Protein AF-A0AAQ1RUL0-F1 (afdb_monomer_lite)

InterPro domains:
  IPR019644 Protein of unknown function DUF2508 [PF10704] (19-84)

Sequence (89 aa):
MEAIIKARASARDWLRRAKGEEQPSDLEQILGDIARTNDELAAAVNRFNFSCDDLLIDAAAFEMQALESRLAFLYRKAKEKGLHIGAQG

pLDDT: mean 83.91, std 16.47, range [37.38, 98.25]

Organism: NCBI:txid1720313

Foldseek 3Di:
DVVVVVVVVVVVVVVCVVVVVPPDDPLSVLVVVLVVLVVQLVVLVVQLVPDPDPVSVVVSVVSNVVSVVVNVVSVVVNVVVPPPPDPPD

Secondary structure (DSSP, 8-state):
-HHHHHHHHHHHHHHHHHTT-PPPPHHHHHHHHHHHHHHHHHHHHHHHHH--SHHHHHHHHHHHHHHHHHHHHHHHHHHHTT-------

Radius of gyration: 21.4 Å; chains: 1; bounding box: 31×42×68 Å

Structure (mmCIF, N/CA/C/O backbone):
data_AF-A0AAQ1RUL0-F1
#
_entry.id   AF-A0AAQ1RUL0-F1
#
loop_
_atom_site.group_PDB
_atom_site.id
_atom_site.type_symbol
_atom_site.label_atom_id
_atom_site.label_alt_id
_atom_site.label_comp_id
_atom_site.label_asym_id
_atom_site.label_entity_id
_atom_site.label_seq_id
_atom_site.pdbx_PDB_ins_code
_atom_site.Cartn_x
_atom_site.Cartn_y
_atom_site.Cartn_z
_atom_site.occupancy
_atom_site.B_iso_or_equiv
_atom_site.auth_seq_id
_atom_site.auth_comp_id
_atom_site.auth_asym_id
_atom_site.auth_atom_id
_atom_site.pdbx_PDB_model_num
ATOM 1 N N . MET A 1 1 ? -5.442 -16.768 48.345 1.00 57.41 1 MET A N 1
ATOM 2 C CA . MET A 1 1 ? -4.700 -16.937 47.071 1.00 57.41 1 MET A CA 1
ATOM 3 C C . MET A 1 1 ? -5.220 -16.031 45.952 1.00 57.41 1 MET A C 1
ATOM 5 O O . MET A 1 1 ? -4.396 -15.441 45.267 1.00 57.41 1 MET A O 1
ATOM 9 N N . GLU A 1 2 ? -6.535 -15.828 45.796 1.00 56.91 2 GLU A N 1
ATOM 10 C CA . GLU A 1 2 ? -7.106 -14.960 44.740 1.00 56.91 2 GLU A CA 1
ATOM 11 C C . GLU A 1 2 ? -6.655 -13.490 44.776 1.00 56.91 2 GLU A C 1
ATOM 13 O O . GLU A 1 2 ? -6.393 -12.901 43.729 1.00 56.91 2 GLU A O 1
ATOM 18 N N . ALA A 1 3 ? -6.511 -12.895 45.965 1.00 59.22 3 ALA A N 1
ATOM 19 C CA . ALA A 1 3 ? -6.113 -11.489 46.104 1.00 59.22 3 ALA A CA 1
ATOM 20 C C . ALA A 1 3 ? -4.711 -11.203 45.528 1.00 59.22 3 ALA A C 1
ATOM 22 O O . ALA A 1 3 ? -4.490 -10.177 44.888 1.00 59.22 3 ALA A O 1
ATOM 23 N N . ILE A 1 4 ? -3.782 -12.153 45.685 1.00 66.25 4 ILE A N 1
ATOM 24 C CA . ILE A 1 4 ? -2.406 -12.053 45.173 1.00 66.25 4 ILE A CA 1
ATOM 25 C C . ILE A 1 4 ? -2.393 -12.174 43.640 1.00 66.25 4 ILE A C 1
ATOM 27 O O . ILE A 1 4 ? -1.631 -11.483 42.962 1.00 66.25 4 ILE A O 1
ATOM 31 N N . ILE A 1 5 ? -3.269 -13.016 43.082 1.00 65.62 5 ILE A N 1
ATOM 32 C CA . ILE A 1 5 ? -3.418 -13.194 41.632 1.00 65.62 5 ILE A CA 1
ATOM 33 C C . ILE A 1 5 ? -4.015 -11.926 40.996 1.00 65.62 5 ILE A C 1
ATOM 35 O O . ILE A 1 5 ? -3.481 -11.442 39.996 1.00 65.62 5 ILE A O 1
ATOM 39 N N . LYS A 1 6 ? -5.049 -11.329 41.611 1.00 62.78 6 LYS A N 1
ATOM 40 C CA . LYS A 1 6 ? -5.649 -10.059 41.156 1.00 62.78 6 LYS A CA 1
ATOM 41 C C . LYS A 1 6 ? -4.663 -8.891 41.198 1.00 62.78 6 LYS A C 1
ATOM 43 O O . LYS A 1 6 ? -4.563 -8.150 40.223 1.00 62.78 6 LYS A O 1
ATOM 48 N N . ALA A 1 7 ? -3.890 -8.761 42.276 1.00 66.75 7 ALA A N 1
ATOM 49 C CA . ALA A 1 7 ? -2.886 -7.704 42.403 1.00 66.75 7 ALA A CA 1
ATOM 50 C C . ALA A 1 7 ? -1.802 -7.796 41.309 1.00 66.75 7 ALA A C 1
ATOM 52 O O . ALA A 1 7 ? -1.426 -6.790 40.709 1.00 66.75 7 ALA A O 1
ATOM 53 N N . ARG A 1 8 ? -1.353 -9.015 40.977 1.00 62.91 8 ARG A N 1
ATOM 54 C CA . ARG A 1 8 ? -0.383 -9.258 39.893 1.00 62.91 8 ARG A CA 1
ATOM 55 C C . ARG A 1 8 ? -0.937 -9.005 38.490 1.00 62.91 8 ARG A C 1
ATOM 57 O O . ARG A 1 8 ? -0.173 -8.624 37.605 1.00 62.91 8 ARG A O 1
ATOM 64 N N . ALA A 1 9 ? -2.225 -9.247 38.254 1.00 67.25 9 ALA A N 1
ATOM 65 C CA . ALA A 1 9 ? -2.875 -8.895 36.989 1.00 67.25 9 ALA A CA 1
ATOM 66 C C . ALA A 1 9 ? -2.983 -7.368 36.838 1.00 67.25 9 ALA A C 1
ATOM 68 O O . ALA A 1 9 ? -2.543 -6.819 35.832 1.00 67.25 9 ALA A O 1
ATOM 69 N N . SER A 1 10 ? -3.420 -6.680 37.897 1.00 74.81 10 SER A N 1
ATOM 70 C CA . SER A 1 10 ? -3.533 -5.218 37.931 1.00 74.81 10 SER A CA 1
ATOM 71 C C . SER A 1 10 ? -2.192 -4.502 37.726 1.00 74.81 10 SER A C 1
ATOM 73 O O . SER A 1 10 ? -2.137 -3.491 37.032 1.00 74.81 10 SER A O 1
ATOM 75 N N . ALA A 1 11 ? -1.103 -5.020 38.304 1.00 75.25 11 ALA A N 1
ATOM 76 C CA . ALA A 1 11 ? 0.236 -4.456 38.122 1.00 75.25 11 ALA A CA 1
ATOM 77 C C . ALA A 1 11 ? 0.761 -4.637 36.687 1.00 75.25 11 ALA A C 1
ATOM 79 O O . ALA A 1 11 ? 1.421 -3.747 36.153 1.00 75.25 11 ALA A O 1
ATOM 80 N N . ARG A 1 12 ? 0.439 -5.768 36.041 1.00 72.44 12 ARG A N 1
ATOM 81 C CA . ARG A 1 12 ? 0.761 -6.006 34.625 1.00 72.44 12 ARG A CA 1
ATOM 82 C C . ARG A 1 12 ? -0.004 -5.069 33.701 1.00 72.44 12 ARG A C 1
ATOM 84 O O . ARG A 1 12 ? 0.605 -4.504 32.802 1.00 72.44 12 ARG A O 1
ATOM 91 N N . ASP A 1 13 ? -1.295 -4.871 33.941 1.00 71.31 13 ASP A N 1
ATOM 92 C CA . ASP A 1 13 ? -2.106 -3.954 33.135 1.00 71.31 13 ASP A CA 1
ATOM 93 C C . ASP A 1 13 ? -1.669 -2.494 33.306 1.00 71.31 13 ASP A C 1
ATOM 95 O O . ASP A 1 13 ? -1.657 -1.739 32.334 1.00 71.31 13 ASP A O 1
ATOM 99 N N . TRP A 1 14 ? -1.252 -2.094 34.514 1.00 70.44 14 TRP A N 1
ATOM 100 C CA . TRP A 1 14 ? -0.652 -0.777 34.747 1.00 70.44 14 TRP A CA 1
ATOM 101 C C . TRP A 1 14 ? 0.676 -0.616 33.998 1.00 70.44 14 TRP A C 1
ATOM 103 O O . TRP A 1 14 ? 0.864 0.386 33.318 1.00 70.44 14 TRP A O 1
ATOM 113 N N . LEU A 1 15 ? 1.561 -1.620 34.045 1.00 71.56 15 LEU A N 1
ATOM 114 C CA . LEU A 1 15 ? 2.825 -1.615 33.296 1.00 71.56 15 LEU A CA 1
ATOM 115 C C . LEU A 1 15 ? 2.604 -1.563 31.778 1.00 71.56 15 LEU A C 1
ATOM 117 O O . LEU A 1 15 ? 3.334 -0.856 31.090 1.00 71.56 15 LEU A O 1
ATOM 121 N N . ARG A 1 16 ? 1.594 -2.272 31.257 1.00 66.81 16 ARG A N 1
ATOM 122 C CA . ARG A 1 16 ? 1.238 -2.263 29.829 1.00 66.81 16 ARG A CA 1
ATOM 123 C C . ARG A 1 16 ? 0.773 -0.877 29.377 1.00 66.81 16 ARG A C 1
ATOM 125 O O . ARG A 1 16 ? 1.253 -0.362 28.373 1.00 66.81 16 ARG A O 1
ATOM 132 N N . ARG A 1 17 ? -0.095 -0.236 30.169 1.00 63.75 17 ARG A N 1
ATOM 133 C CA . ARG A 1 17 ? -0.550 1.146 29.937 1.00 63.75 17 ARG A CA 1
ATOM 134 C C . ARG A 1 17 ? 0.583 2.165 30.073 1.00 63.75 17 ARG A C 1
ATOM 136 O O . ARG A 1 17 ? 0.708 3.044 29.233 1.00 63.75 17 ARG A O 1
ATOM 143 N N . ALA A 1 18 ? 1.442 2.020 31.083 1.00 65.94 18 ALA A N 1
ATOM 144 C CA . ALA A 1 18 ? 2.586 2.905 31.313 1.00 65.94 18 ALA A CA 1
ATOM 145 C C . ALA A 1 18 ? 3.657 2.808 30.211 1.00 65.94 18 ALA A C 1
ATOM 147 O O . ALA A 1 18 ? 4.384 3.768 29.978 1.00 65.94 18 ALA A O 1
ATOM 148 N N . LYS A 1 19 ? 3.744 1.664 29.520 1.00 68.69 19 LYS A N 1
ATOM 149 C CA . LYS A 1 19 ? 4.614 1.463 28.353 1.00 68.69 19 LYS A CA 1
ATOM 150 C C . LYS A 1 19 ? 4.017 1.950 27.030 1.00 68.69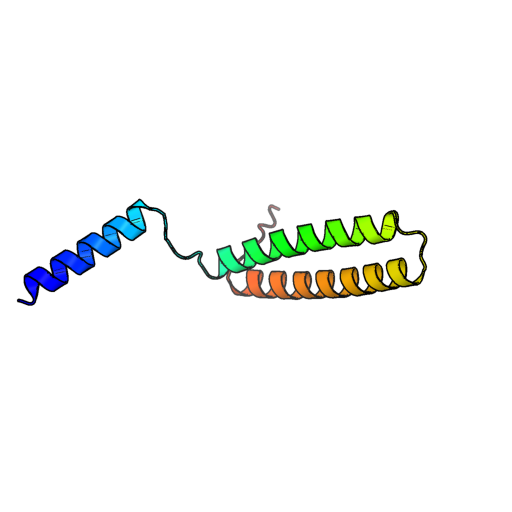 19 LYS A C 1
ATOM 152 O O . LYS A 1 19 ? 4.697 1.861 26.014 1.00 68.69 19 LYS A O 1
ATOM 157 N N . GLY A 1 20 ? 2.773 2.434 27.019 1.00 59.97 20 GLY A N 1
ATOM 158 C CA . GLY A 1 20 ? 2.090 2.810 25.780 1.00 59.97 20 GLY A CA 1
ATOM 159 C C . GLY A 1 20 ? 1.768 1.617 24.873 1.00 59.97 20 GLY A C 1
ATOM 160 O O . GLY A 1 20 ? 1.501 1.809 23.695 1.00 59.97 20 GLY A O 1
ATOM 161 N N . GLU A 1 21 ? 1.762 0.386 25.403 1.00 61.69 21 GLU A N 1
ATOM 162 C CA . GLU A 1 21 ? 1.303 -0.821 24.696 1.00 61.69 21 GLU A CA 1
ATOM 163 C C . GLU A 1 21 ? -0.240 -0.885 24.694 1.00 61.69 21 GLU A C 1
ATOM 165 O O . GLU A 1 21 ? -0.863 -1.900 25.031 1.00 61.69 21 GLU A O 1
ATOM 170 N N . GLU A 1 22 ? -0.884 0.238 24.382 1.00 65.69 22 GLU A N 1
ATOM 171 C CA . GLU A 1 22 ? -2.293 0.246 24.017 1.00 65.69 22 GLU A CA 1
ATOM 172 C C . GLU A 1 22 ? -2.361 -0.252 22.573 1.00 65.69 22 GLU A C 1
ATOM 174 O O . GLU A 1 22 ? -1.683 0.277 21.692 1.00 65.69 22 GLU A O 1
ATOM 179 N N . GLN A 1 23 ? -3.083 -1.353 22.336 1.00 67.88 23 GLN A N 1
ATOM 180 C CA . GLN A 1 23 ? -3.254 -1.819 20.965 1.00 67.88 23 GLN A CA 1
ATOM 181 C C . GLN A 1 23 ? -3.954 -0.709 20.180 1.00 67.88 23 GLN A C 1
ATOM 183 O O . GLN A 1 23 ? -4.962 -0.196 20.676 1.00 67.88 23 GLN A O 1
ATOM 188 N N . PRO A 1 24 ? -3.452 -0.354 18.984 1.00 75.44 24 PRO A N 1
ATOM 189 C CA . PRO A 1 24 ? -4.106 0.645 18.163 1.00 75.44 24 PRO A CA 1
ATOM 190 C C . PRO A 1 24 ? -5.544 0.200 17.923 1.00 75.44 24 PRO A C 1
ATOM 192 O O . PRO A 1 24 ? -5.804 -0.966 17.606 1.00 75.44 24 PRO A O 1
ATOM 195 N N . SER A 1 25 ? -6.476 1.126 18.093 1.00 85.88 25 SER A N 1
ATOM 196 C CA . SER A 1 25 ? -7.869 0.928 17.725 1.00 85.88 25 SER A CA 1
ATOM 197 C C . SER A 1 25 ? -7.980 0.487 16.264 1.00 85.88 25 SER A C 1
ATOM 199 O O . SER A 1 25 ? -7.097 0.750 15.443 1.00 85.88 25 SER A O 1
ATOM 201 N N . ASP A 1 26 ? -9.098 -0.145 15.905 1.00 86.88 26 ASP A N 1
ATOM 202 C CA . ASP A 1 26 ? -9.380 -0.514 14.513 1.00 86.88 26 ASP A CA 1
ATOM 203 C C . ASP A 1 26 ? -9.164 0.661 13.544 1.00 86.88 26 ASP A C 1
ATOM 205 O O . ASP A 1 26 ? -8.674 0.466 12.435 1.00 86.88 26 ASP A O 1
ATOM 209 N N . LEU A 1 27 ? -9.529 1.883 13.953 1.00 87.75 27 LEU A N 1
ATOM 210 C CA . LEU A 1 27 ? -9.370 3.082 13.133 1.00 87.75 27 LEU A CA 1
ATOM 211 C C . LEU A 1 27 ? -7.898 3.483 12.990 1.00 87.75 27 LEU A C 1
ATOM 213 O O . LEU A 1 27 ? -7.466 3.788 11.883 1.00 87.75 27 LEU A O 1
ATOM 217 N N . GLU A 1 28 ? -7.119 3.442 14.071 1.00 88.88 28 GLU A N 1
ATOM 218 C CA . GLU A 1 28 ? -5.676 3.719 14.027 1.00 88.88 28 GLU A CA 1
ATOM 219 C C . GLU A 1 28 ? -4.932 2.696 13.165 1.00 88.88 28 GLU A C 1
ATOM 221 O O . GLU A 1 28 ? -4.043 3.070 12.403 1.00 88.88 28 GLU A O 1
ATOM 226 N N . GLN A 1 29 ? -5.336 1.422 13.209 1.00 91.69 29 GLN A N 1
ATOM 227 C CA . GLN A 1 29 ? -4.800 0.393 12.316 1.00 91.69 29 GLN A CA 1
ATOM 228 C C . GLN A 1 29 ? -5.121 0.703 10.851 1.00 91.69 29 GLN A C 1
ATOM 230 O O . GLN A 1 29 ? -4.226 0.678 10.012 1.00 91.69 29 GLN A O 1
ATOM 235 N N . ILE A 1 30 ? -6.374 1.059 10.542 1.00 93.56 30 ILE A N 1
ATOM 236 C CA . ILE A 1 30 ? -6.781 1.419 9.175 1.00 93.56 30 ILE A CA 1
ATOM 237 C C . ILE A 1 30 ? -6.015 2.649 8.676 1.00 93.56 30 ILE 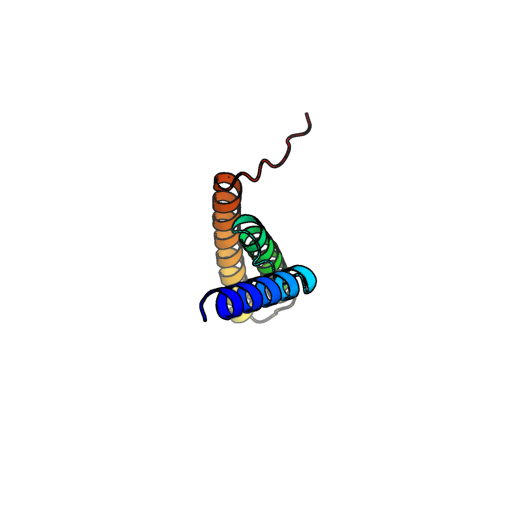A C 1
ATOM 239 O O . ILE A 1 30 ? -5.573 2.666 7.531 1.00 93.56 30 ILE A O 1
ATOM 243 N N . LEU A 1 31 ? -5.836 3.672 9.514 1.00 92.88 31 LEU A N 1
ATOM 244 C CA . LEU A 1 31 ? -5.060 4.863 9.163 1.00 92.88 31 LEU A CA 1
ATOM 245 C C . LEU A 1 31 ? -3.580 4.533 8.937 1.00 92.88 31 LEU A C 1
ATOM 247 O O . LEU A 1 31 ? -2.989 5.022 7.974 1.00 92.88 31 LEU A O 1
ATOM 251 N N . GLY A 1 32 ? -3.000 3.666 9.770 1.00 94.75 32 GLY A N 1
ATOM 252 C CA . GLY A 1 32 ? -1.644 3.156 9.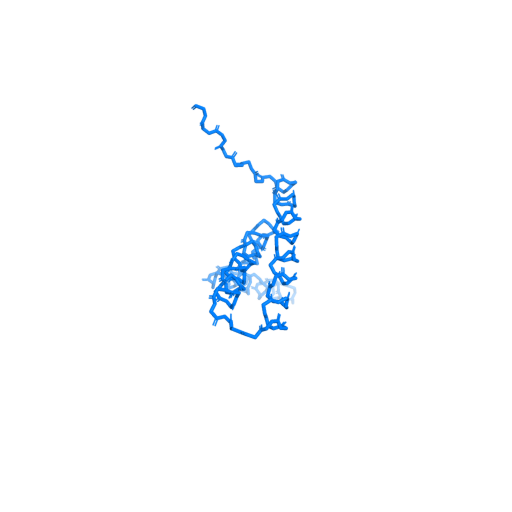573 1.00 94.75 32 GLY A CA 1
ATOM 253 C C . GLY A 1 32 ? -1.498 2.369 8.267 1.00 94.75 32 GLY A C 1
ATOM 254 O O . GLY A 1 32 ? -0.514 2.539 7.547 1.00 94.75 32 GLY A O 1
ATOM 255 N N . ASP A 1 33 ? -2.496 1.560 7.915 1.00 95.88 33 ASP A N 1
ATOM 256 C CA . ASP A 1 33 ? -2.529 0.835 6.645 1.00 95.88 33 ASP A CA 1
ATOM 257 C C . ASP A 1 33 ? -2.672 1.777 5.442 1.00 95.88 33 ASP A C 1
ATOM 259 O O . ASP A 1 33 ? -2.032 1.546 4.417 1.00 95.88 33 ASP A O 1
ATOM 263 N N . ILE A 1 34 ? -3.463 2.852 5.556 1.00 97.00 34 ILE A N 1
ATOM 264 C CA . ILE A 1 34 ? -3.575 3.893 4.520 1.00 97.00 34 ILE A CA 1
ATOM 265 C C . ILE A 1 34 ? -2.220 4.567 4.303 1.00 97.00 34 ILE A C 1
ATOM 267 O O . ILE A 1 34 ? -1.778 4.675 3.162 1.00 97.00 34 ILE A O 1
ATOM 271 N N . ALA A 1 35 ? -1.549 4.986 5.380 1.00 96.81 35 ALA A N 1
ATOM 272 C CA . ALA A 1 35 ? -0.238 5.626 5.295 1.00 96.81 35 ALA A CA 1
ATOM 273 C C . ALA A 1 35 ? 0.782 4.713 4.599 1.00 96.81 35 ALA A C 1
ATOM 275 O O . ALA A 1 35 ? 1.393 5.111 3.612 1.00 96.81 35 ALA A O 1
ATOM 276 N N . ARG A 1 36 ? 0.870 3.449 5.029 1.00 97.75 36 ARG A N 1
ATOM 277 C CA . ARG A 1 36 ? 1.766 2.458 4.420 1.00 97.75 36 ARG A CA 1
ATOM 278 C C . ARG A 1 36 ? 1.454 2.214 2.943 1.00 97.75 36 ARG A C 1
ATOM 280 O O . ARG A 1 36 ? 2.365 2.163 2.127 1.00 97.75 36 ARG A O 1
ATOM 287 N N . THR A 1 37 ? 0.174 2.083 2.593 1.00 97.62 37 THR A N 1
ATOM 288 C CA . THR A 1 37 ? -0.234 1.854 1.197 1.00 97.62 37 THR A CA 1
ATOM 289 C C . THR A 1 37 ? 0.095 3.069 0.319 1.00 97.62 37 THR A C 1
ATOM 291 O O . THR A 1 37 ? 0.476 2.899 -0.835 1.00 97.62 37 THR A O 1
ATOM 294 N N . ASN A 1 38 ? 0.007 4.293 0.853 1.00 97.81 38 ASN A N 1
ATOM 295 C CA . ASN A 1 38 ? 0.450 5.500 0.147 1.00 97.81 38 ASN A CA 1
ATOM 296 C C . ASN A 1 38 ? 1.971 5.521 -0.074 1.00 97.81 38 ASN A C 1
ATOM 298 O O . ASN A 1 38 ? 2.410 5.881 -1.165 1.00 97.81 38 ASN A O 1
ATOM 302 N N . ASP A 1 39 ? 2.769 5.110 0.916 1.00 98.00 39 ASP A N 1
ATOM 303 C CA . ASP A 1 39 ? 4.228 5.007 0.769 1.00 98.00 39 ASP A CA 1
ATOM 304 C C . ASP A 1 39 ? 4.609 3.959 -0.292 1.00 98.00 39 ASP A C 1
ATOM 306 O O . ASP A 1 39 ? 5.463 4.203 -1.148 1.00 98.00 39 ASP A O 1
ATOM 310 N N . GLU A 1 40 ? 3.935 2.804 -0.277 1.00 97.94 40 GLU A N 1
ATOM 311 C CA . GLU A 1 40 ? 4.083 1.753 -1.291 1.00 97.94 40 GLU A CA 1
ATOM 312 C C . GLU A 1 40 ? 3.715 2.276 -2.689 1.00 97.94 40 GLU A C 1
ATOM 314 O O . GLU A 1 40 ? 4.450 2.036 -3.650 1.00 97.94 40 GLU A O 1
ATOM 319 N N . LEU A 1 41 ? 2.630 3.052 -2.801 1.00 97.94 41 LEU A N 1
ATOM 320 C CA . LEU A 1 41 ? 2.193 3.649 -4.063 1.00 97.94 41 LEU A CA 1
ATOM 321 C C . LEU A 1 41 ? 3.210 4.668 -4.582 1.00 97.94 41 LEU A C 1
ATOM 323 O O . LEU A 1 41 ? 3.569 4.630 -5.757 1.00 97.94 41 LEU A O 1
ATOM 327 N N . ALA A 1 42 ? 3.734 5.537 -3.716 1.00 97.31 42 ALA A N 1
ATOM 328 C CA . ALA A 1 42 ? 4.785 6.480 -4.086 1.00 97.31 42 ALA A CA 1
ATOM 329 C C . ALA A 1 42 ? 6.051 5.756 -4.576 1.00 97.31 42 ALA A C 1
ATOM 331 O O . ALA A 1 42 ? 6.687 6.179 -5.546 1.00 97.31 42 ALA A O 1
ATOM 332 N N . ALA A 1 43 ? 6.406 4.631 -3.950 1.00 96.94 43 ALA A N 1
ATOM 333 C CA . ALA A 1 43 ? 7.518 3.801 -4.396 1.00 96.94 43 ALA A CA 1
ATOM 334 C C . ALA A 1 43 ? 7.252 3.148 -5.767 1.00 96.94 43 ALA A C 1
ATOM 336 O O . ALA A 1 43 ? 8.162 3.108 -6.597 1.00 96.94 43 ALA A O 1
ATOM 337 N N . ALA A 1 44 ? 6.029 2.673 -6.024 1.00 96.50 44 ALA A N 1
ATOM 338 C CA . ALA A 1 44 ? 5.632 2.111 -7.317 1.00 96.50 44 ALA A CA 1
ATOM 339 C C . ALA A 1 44 ? 5.656 3.169 -8.433 1.00 96.50 44 ALA A C 1
ATOM 341 O O . ALA A 1 44 ? 6.233 2.925 -9.491 1.00 96.50 44 ALA A O 1
ATOM 342 N N . VAL A 1 45 ? 5.156 4.379 -8.159 1.00 96.81 45 VAL A N 1
ATOM 343 C CA . VAL A 1 45 ? 5.241 5.531 -9.075 1.00 96.81 45 VAL A CA 1
ATOM 344 C C . VAL A 1 45 ? 6.696 5.868 -9.403 1.00 96.81 45 VAL A C 1
ATOM 346 O O . VAL A 1 45 ? 7.033 6.098 -10.562 1.00 96.81 45 VAL A O 1
ATOM 349 N N . ASN A 1 46 ? 7.589 5.855 -8.410 1.00 96.00 46 ASN A N 1
ATOM 350 C CA . ASN A 1 46 ? 9.015 6.055 -8.665 1.00 96.00 46 ASN A CA 1
ATOM 351 C C . ASN A 1 46 ? 9.589 4.955 -9.571 1.00 96.00 46 ASN A C 1
ATOM 353 O O . ASN A 1 46 ? 10.281 5.268 -10.536 1.00 96.00 46 ASN A O 1
ATOM 357 N N . ARG A 1 47 ? 9.284 3.676 -9.317 1.00 94.81 47 ARG A N 1
ATOM 358 C CA . ARG A 1 47 ? 9.732 2.580 -10.196 1.00 94.81 47 ARG A CA 1
ATOM 359 C C . ARG A 1 47 ? 9.222 2.749 -11.622 1.00 94.81 47 ARG A C 1
ATOM 361 O O . ARG A 1 47 ? 10.014 2.594 -12.544 1.00 94.81 47 ARG A O 1
ATOM 368 N N . PHE A 1 48 ? 7.952 3.106 -11.791 1.00 95.56 48 PHE A N 1
ATOM 369 C CA . PHE A 1 48 ? 7.358 3.376 -13.098 1.00 95.56 48 PHE A CA 1
ATOM 370 C C . PHE A 1 48 ? 8.103 4.500 -13.832 1.00 95.56 48 PHE A C 1
ATOM 372 O O . PHE A 1 48 ? 8.504 4.332 -14.977 1.00 95.56 48 PHE A O 1
ATOM 379 N N . ASN A 1 49 ? 8.366 5.618 -13.148 1.00 95.00 49 ASN A N 1
ATOM 380 C CA . ASN A 1 49 ? 9.004 6.792 -13.750 1.00 95.00 49 ASN A CA 1
ATOM 381 C C . ASN A 1 49 ? 10.480 6.587 -14.125 1.00 95.00 49 ASN A C 1
ATOM 383 O O . ASN A 1 49 ? 10.981 7.287 -15.003 1.00 95.00 49 ASN A O 1
ATOM 387 N N . PHE A 1 50 ? 11.192 5.688 -13.439 1.00 94.12 50 PHE A N 1
ATOM 388 C CA . PHE A 1 50 ? 12.639 5.503 -13.611 1.00 94.12 50 PHE A CA 1
ATOM 389 C C . PHE A 1 50 ? 13.034 4.162 -14.243 1.00 94.12 50 PHE A C 1
ATOM 391 O O . PHE A 1 50 ? 14.226 3.901 -14.412 1.00 94.12 50 PHE A O 1
ATOM 398 N N . SER A 1 51 ? 12.070 3.314 -14.601 1.00 92.75 51 SER A N 1
ATOM 399 C CA . SER A 1 51 ? 12.340 2.086 -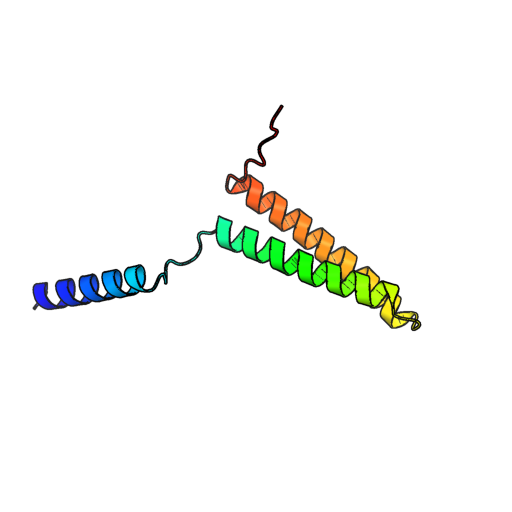15.352 1.00 92.75 51 SER A CA 1
ATOM 400 C C . SER A 1 51 ? 12.360 2.368 -16.853 1.00 92.75 51 SER A C 1
ATOM 402 O O . SER A 1 51 ? 11.525 3.104 -17.365 1.00 92.75 51 SER A O 1
ATOM 404 N N . CYS A 1 52 ? 13.306 1.750 -17.558 1.00 92.81 52 CYS A N 1
ATOM 405 C CA . CYS A 1 52 ? 13.372 1.752 -19.027 1.00 92.81 52 CYS A CA 1
ATOM 406 C C . CYS A 1 52 ? 13.063 0.369 -19.625 1.00 92.81 52 CYS A C 1
ATOM 408 O O . CYS A 1 52 ? 13.180 0.185 -20.831 1.00 92.81 52 CYS A O 1
ATOM 410 N N . ASP A 1 53 ? 12.758 -0.610 -18.773 1.00 96.94 53 ASP A N 1
ATOM 411 C CA . ASP A 1 53 ? 12.385 -1.964 -19.165 1.00 96.94 53 ASP A CA 1
ATOM 412 C C . ASP A 1 53 ? 10.859 -2.070 -19.181 1.00 96.94 53 ASP A C 1
ATOM 414 O O . ASP A 1 53 ? 10.213 -1.821 -18.160 1.00 96.94 53 ASP A O 1
ATOM 418 N N . ASP A 1 54 ? 10.298 -2.438 -20.331 1.00 95.38 54 ASP A N 1
ATOM 419 C CA . ASP A 1 54 ? 8.850 -2.477 -20.552 1.00 95.38 54 ASP A CA 1
ATOM 420 C C . ASP A 1 54 ? 8.127 -3.416 -19.571 1.00 95.38 54 ASP A C 1
ATOM 422 O O . ASP A 1 54 ? 7.048 -3.088 -19.083 1.00 95.38 54 ASP A O 1
ATOM 426 N N . LEU A 1 55 ? 8.735 -4.550 -19.201 1.00 96.31 55 LEU A N 1
ATOM 427 C CA . LEU A 1 55 ? 8.130 -5.489 -18.252 1.00 96.31 55 LEU A CA 1
ATOM 428 C C . LEU A 1 55 ? 8.127 -4.925 -16.829 1.00 96.31 55 LEU A C 1
ATOM 430 O O . LEU A 1 55 ? 7.196 -5.183 -16.065 1.00 96.31 55 LEU A O 1
ATOM 434 N N . LEU A 1 56 ? 9.154 -4.155 -16.460 1.00 94.88 56 LEU A N 1
ATOM 435 C CA . LEU A 1 56 ? 9.198 -3.467 -15.168 1.00 94.88 56 LEU A CA 1
ATOM 436 C C . LEU A 1 56 ? 8.211 -2.295 -15.108 1.00 94.88 56 LEU A C 1
ATOM 438 O O . LEU A 1 56 ? 7.619 -2.063 -14.052 1.00 94.88 56 LEU A O 1
ATOM 442 N N . ILE A 1 57 ? 8.007 -1.591 -16.224 1.00 95.94 57 ILE A N 1
ATOM 443 C CA . ILE A 1 57 ? 6.992 -0.536 -16.350 1.00 95.94 57 ILE A CA 1
ATOM 444 C C . ILE A 1 57 ? 5.593 -1.140 -16.187 1.00 95.94 57 ILE A C 1
ATOM 446 O O . ILE A 1 57 ? 4.824 -0.668 -15.347 1.00 95.94 57 ILE A O 1
ATOM 450 N N . ASP A 1 58 ? 5.285 -2.217 -16.914 1.00 97.19 58 ASP A N 1
ATOM 451 C CA . ASP A 1 58 ? 4.000 -2.915 -16.814 1.00 97.19 58 ASP A CA 1
ATOM 452 C C . ASP A 1 58 ? 3.764 -3.452 -15.397 1.00 97.19 58 ASP A C 1
ATOM 454 O O . ASP A 1 58 ? 2.687 -3.269 -14.822 1.00 97.19 58 ASP A O 1
ATOM 458 N N . ALA A 1 59 ? 4.784 -4.064 -14.788 1.00 97.00 59 ALA A N 1
ATOM 459 C CA . ALA A 1 59 ? 4.702 -4.546 -13.414 1.00 97.00 59 ALA A CA 1
ATOM 460 C C . ALA A 1 59 ? 4.389 -3.411 -12.426 1.00 97.00 59 ALA A C 1
ATOM 462 O O . ALA A 1 59 ? 3.504 -3.564 -11.581 1.00 97.00 59 ALA A O 1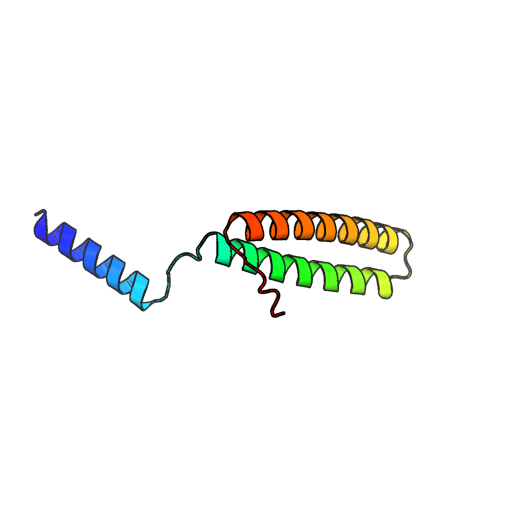
ATOM 463 N N . ALA A 1 60 ? 5.067 -2.265 -12.552 1.00 96.38 60 ALA A N 1
ATOM 464 C CA . ALA A 1 60 ? 4.813 -1.100 -11.710 1.00 96.38 60 ALA A CA 1
ATOM 465 C C . ALA A 1 60 ? 3.403 -0.525 -11.935 1.00 96.38 60 ALA A C 1
ATOM 467 O O . ALA A 1 60 ? 2.739 -0.153 -10.970 1.00 96.38 60 ALA A O 1
ATOM 468 N N . ALA A 1 61 ? 2.905 -0.514 -13.175 1.00 96.62 61 ALA A N 1
ATOM 469 C CA . ALA A 1 61 ? 1.554 -0.055 -13.489 1.00 96.62 61 ALA A CA 1
ATOM 470 C C . ALA A 1 61 ? 0.471 -0.941 -12.844 1.00 96.62 61 ALA A C 1
ATOM 472 O O . ALA A 1 61 ? -0.459 -0.430 -12.212 1.00 96.62 61 ALA A O 1
ATOM 473 N N . PHE A 1 62 ? 0.602 -2.270 -12.939 1.00 97.69 62 PHE A N 1
ATOM 474 C CA . PHE A 1 62 ? -0.328 -3.193 -12.278 1.00 97.69 62 PHE A CA 1
ATOM 475 C C . PHE A 1 62 ? -0.269 -3.083 -10.753 1.00 97.69 62 PHE A C 1
ATOM 477 O O . PHE A 1 62 ? -1.303 -3.147 -10.082 1.00 97.69 62 PHE A O 1
ATOM 484 N N . GLU A 1 63 ? 0.927 -2.888 -10.197 1.00 97.62 63 GLU A N 1
ATOM 485 C CA . GLU A 1 63 ? 1.110 -2.665 -8.767 1.00 97.62 63 GLU A CA 1
ATOM 486 C C . GLU A 1 63 ? 0.415 -1.376 -8.304 1.00 97.62 63 GLU A C 1
ATOM 488 O O . GLU A 1 63 ? -0.336 -1.406 -7.327 1.00 97.62 63 GLU A O 1
ATOM 493 N N . MET A 1 64 ? 0.583 -0.269 -9.037 1.00 97.94 64 MET A N 1
ATOM 494 C CA . MET A 1 64 ? -0.107 0.994 -8.758 1.00 97.94 64 MET A CA 1
ATOM 495 C C . MET A 1 64 ? -1.628 0.801 -8.724 1.00 97.94 64 MET A C 1
ATOM 497 O O . MET A 1 64 ? -2.270 1.183 -7.747 1.00 97.94 64 MET A O 1
ATOM 501 N N . GLN A 1 65 ? -2.205 0.125 -9.723 1.00 98.12 65 GLN A N 1
ATOM 502 C CA . GLN A 1 65 ? -3.650 -0.124 -9.781 1.00 98.12 65 GLN A CA 1
ATOM 503 C C . GLN A 1 65 ? -4.157 -0.967 -8.592 1.00 98.12 65 GLN A C 1
ATOM 505 O O . GLN A 1 65 ? -5.251 -0.732 -8.056 1.00 98.12 65 GLN A O 1
ATOM 510 N N . ALA A 1 66 ? -3.370 -1.952 -8.152 1.00 98.25 66 ALA A N 1
ATOM 511 C CA . ALA A 1 66 ? -3.693 -2.764 -6.983 1.00 98.25 66 ALA A CA 1
ATOM 512 C C . ALA A 1 66 ? -3.661 -1.935 -5.687 1.00 98.25 66 ALA A C 1
ATOM 514 O O . ALA A 1 66 ? -4.570 -2.045 -4.856 1.00 98.25 66 ALA A O 1
ATOM 515 N N . LEU A 1 67 ? -2.650 -1.077 -5.528 1.00 98.12 67 LEU A N 1
ATOM 516 C CA . LEU A 1 67 ? -2.493 -0.198 -4.368 1.00 98.12 67 LEU A CA 1
ATOM 517 C C . LEU A 1 67 ? -3.592 0.873 -4.310 1.00 98.12 67 LEU A C 1
ATOM 519 O O . LEU A 1 67 ? -4.176 1.089 -3.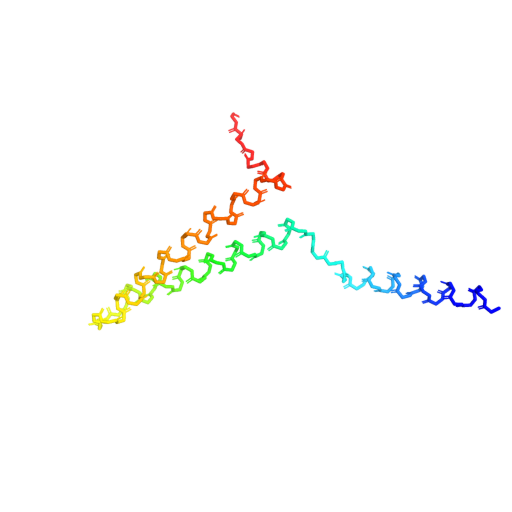248 1.00 98.12 67 LEU A O 1
ATOM 523 N N . GLU A 1 68 ? -3.968 1.468 -5.442 1.00 97.94 68 GLU A N 1
ATOM 524 C CA . GLU A 1 68 ? -5.106 2.393 -5.539 1.00 97.94 68 GLU A CA 1
ATOM 525 C C . GLU A 1 68 ? -6.426 1.718 -5.136 1.00 97.94 68 GLU A C 1
ATOM 527 O O . GLU A 1 68 ? -7.209 2.259 -4.348 1.00 97.94 68 GLU A O 1
ATOM 532 N N . SER A 1 69 ? -6.652 0.489 -5.607 1.00 98.12 69 SER A N 1
ATOM 533 C CA . SER A 1 69 ? -7.829 -0.305 -5.233 1.00 98.12 69 SER A CA 1
ATOM 534 C C . SER A 1 69 ? -7.851 -0.617 -3.731 1.00 98.12 69 SER A C 1
ATOM 536 O O . SER A 1 69 ? -8.906 -0.550 -3.085 1.00 98.12 69 SER A O 1
ATOM 538 N N . ARG A 1 70 ? -6.682 -0.913 -3.148 1.00 97.88 70 ARG A N 1
ATOM 539 C CA . ARG A 1 70 ? -6.518 -1.122 -1.705 1.00 97.88 70 ARG A CA 1
ATOM 540 C C . ARG A 1 70 ? -6.817 0.153 -0.918 1.00 97.88 70 ARG A C 1
ATOM 542 O O . ARG A 1 70 ? -7.569 0.082 0.054 1.00 97.88 70 ARG A O 1
ATOM 549 N N . LEU A 1 71 ? -6.312 1.310 -1.346 1.00 97.56 71 LEU A N 1
ATOM 550 C CA . LEU A 1 71 ? -6.622 2.604 -0.728 1.00 97.56 71 LEU A CA 1
ATOM 551 C C . LEU A 1 71 ? -8.124 2.888 -0.754 1.00 97.56 71 LEU A C 1
ATOM 553 O O . LEU A 1 71 ? -8.705 3.211 0.281 1.00 97.56 71 LEU A O 1
ATOM 557 N N . ALA A 1 72 ? -8.785 2.694 -1.897 1.00 96.69 72 ALA A N 1
ATOM 558 C CA . ALA A 1 72 ? -10.229 2.890 -2.016 1.00 96.69 72 ALA A CA 1
ATOM 559 C C . ALA A 1 72 ? -11.028 1.988 -1.055 1.00 96.69 72 ALA A C 1
ATOM 561 O O . ALA A 1 72 ? -12.045 2.399 -0.489 1.00 96.69 72 ALA A O 1
ATOM 562 N N . PHE A 1 73 ? -10.583 0.749 -0.836 1.00 97.00 73 PHE A N 1
ATOM 563 C CA . PHE A 1 73 ? -11.160 -0.128 0.183 1.00 97.00 73 PHE A CA 1
ATOM 564 C C . PHE A 1 73 ? -10.911 0.385 1.610 1.00 97.00 73 PHE A C 1
ATOM 566 O O . PHE A 1 73 ? -11.857 0.478 2.395 1.00 97.00 73 PHE A O 1
ATOM 573 N N . LEU A 1 74 ? -9.674 0.760 1.939 1.00 95.94 74 LEU A N 1
ATOM 574 C CA . LEU A 1 74 ? -9.313 1.246 3.271 1.00 95.94 74 LEU A CA 1
ATOM 575 C C . LEU A 1 74 ? -10.050 2.541 3.635 1.00 95.94 74 LEU A C 1
ATOM 577 O O . LEU A 1 74 ? -10.555 2.648 4.749 1.00 95.94 74 LEU A O 1
ATOM 581 N N . TYR A 1 75 ? -10.206 3.483 2.700 1.00 94.69 75 TYR A N 1
ATOM 582 C CA . TYR A 1 75 ? -10.985 4.704 2.925 1.00 94.69 75 TYR A CA 1
ATOM 583 C C . TYR A 1 75 ? -12.470 4.422 3.173 1.00 94.69 75 TYR A C 1
ATOM 585 O O . TYR A 1 75 ? -13.070 5.045 4.051 1.00 94.69 75 TYR A O 1
ATOM 593 N N . ARG A 1 76 ? -13.071 3.458 2.456 1.00 95.00 76 ARG A N 1
ATOM 594 C CA . ARG A 1 76 ? -14.450 3.016 2.735 1.00 95.00 76 ARG A CA 1
ATOM 595 C C . ARG A 1 76 ? -14.569 2.452 4.150 1.00 95.00 76 ARG A C 1
ATOM 597 O O . ARG A 1 76 ? -15.433 2.892 4.905 1.00 95.00 76 ARG A O 1
ATOM 604 N N . LYS A 1 77 ? -13.640 1.576 4.539 1.00 93.88 77 LYS A N 1
ATOM 605 C CA . LYS A 1 77 ? -13.588 0.987 5.884 1.00 93.88 77 LYS A CA 1
ATOM 606 C C . LYS A 1 77 ? -13.364 2.047 6.973 1.00 93.88 77 LYS A C 1
ATOM 608 O O . LYS A 1 77 ? -13.999 1.995 8.021 1.00 93.88 77 LYS A O 1
ATOM 613 N N . ALA A 1 78 ? -12.503 3.035 6.726 1.00 91.25 78 ALA A N 1
ATOM 614 C CA . ALA A 1 78 ? -12.269 4.148 7.647 1.00 91.25 78 ALA A CA 1
ATOM 615 C C . ALA A 1 78 ? -13.544 4.979 7.855 1.00 91.25 78 ALA A C 1
ATOM 617 O O . ALA A 1 78 ? -13.897 5.307 8.987 1.00 91.25 78 ALA A O 1
ATOM 618 N N . LYS A 1 79 ? -14.275 5.269 6.770 1.00 90.06 79 LYS A N 1
ATOM 619 C CA . LYS A 1 79 ? -15.549 5.997 6.819 1.00 90.06 79 LYS A CA 1
ATOM 620 C C . LYS A 1 79 ? -16.612 5.238 7.620 1.00 90.06 79 LYS A C 1
ATOM 622 O O . LYS A 1 79 ? -17.288 5.844 8.444 1.00 90.06 79 LYS A O 1
ATOM 627 N N . GLU A 1 80 ? -16.722 3.922 7.433 1.00 91.12 80 GLU A N 1
ATOM 628 C CA . GLU A 1 80 ? -17.613 3.051 8.224 1.00 91.12 80 GLU A CA 1
ATOM 629 C C . GLU A 1 80 ? -17.265 3.051 9.721 1.00 91.12 80 GLU A C 1
ATOM 631 O O . GLU A 1 80 ? -18.147 2.919 10.565 1.00 91.12 80 GLU A O 1
ATOM 636 N N . LYS A 1 81 ? -15.983 3.237 10.058 1.00 85.88 81 LYS A N 1
ATOM 637 C CA . LYS A 1 81 ? -15.476 3.316 11.436 1.00 85.88 81 LYS A CA 1
ATOM 638 C C . LYS A 1 81 ? -15.540 4.724 12.043 1.00 85.88 81 LYS A C 1
ATOM 640 O O . LYS A 1 81 ? -15.044 4.921 13.148 1.00 85.88 81 LYS A O 1
ATOM 645 N N . GLY A 1 82 ? -16.168 5.683 11.361 1.00 81.25 82 GLY A N 1
ATOM 646 C CA . GLY A 1 82 ? -16.403 7.028 11.892 1.00 81.25 82 GLY A CA 1
ATOM 647 C C . GLY A 1 82 ? -15.350 8.067 11.507 1.00 81.25 82 GLY A C 1
ATOM 648 O O . GLY A 1 82 ? -15.301 9.129 12.128 1.00 81.25 82 GLY A O 1
ATOM 649 N N . LEU A 1 83 ? -14.528 7.815 10.478 1.00 76.50 83 LEU A N 1
ATOM 650 C CA . LEU A 1 83 ? -13.703 8.864 9.877 1.00 76.50 83 LEU A CA 1
ATOM 651 C C . LEU A 1 83 ? -14.607 9.874 9.148 1.00 76.50 83 LEU A C 1
ATOM 653 O O . LEU A 1 83 ? -14.875 9.764 7.949 1.00 76.50 83 LEU A O 1
ATOM 657 N N . HIS A 1 84 ? -15.086 10.873 9.881 1.00 64.25 84 HIS A N 1
ATOM 658 C CA . HIS A 1 84 ? -15.702 12.058 9.305 1.00 64.25 84 HIS A CA 1
ATOM 659 C C . HIS A 1 84 ? -14.578 13.000 8.887 1.00 64.25 84 HIS A C 1
ATOM 661 O O . HIS A 1 84 ? -14.082 13.788 9.688 1.00 64.25 84 HIS A O 1
ATOM 667 N N . ILE A 1 85 ? -14.140 12.889 7.632 1.00 58.53 85 ILE A N 1
ATOM 668 C CA . ILE A 1 85 ? -13.283 13.905 7.021 1.00 58.53 85 ILE A CA 1
ATOM 669 C C . ILE A 1 85 ? -14.110 15.188 7.063 1.00 58.53 85 ILE A C 1
ATOM 671 O O . ILE A 1 85 ? -15.111 15.298 6.353 1.00 58.53 85 ILE A O 1
ATOM 675 N N . GLY A 1 86 ? -13.777 16.087 7.988 1.00 47.53 86 GLY A N 1
ATOM 676 C CA . GLY A 1 86 ? -14.496 17.335 8.170 1.00 47.53 86 GLY A CA 1
ATOM 677 C C . GLY A 1 86 ? -14.481 18.104 6.859 1.00 47.53 86 GLY A C 1
ATOM 678 O O . GLY A 1 86 ? -13.461 18.678 6.491 1.00 47.53 86 GLY A O 1
ATOM 679 N N . ALA A 1 87 ? -15.614 18.117 6.160 1.00 42.81 87 ALA A N 1
ATOM 680 C CA . ALA A 1 87 ? -15.930 19.201 5.255 1.00 42.81 87 ALA A CA 1
ATOM 681 C C . ALA A 1 87 ? -16.083 20.438 6.147 1.00 42.81 87 ALA A C 1
ATOM 683 O O . ALA A 1 87 ? -17.142 20.663 6.731 1.00 42.81 87 ALA A O 1
ATOM 684 N N . GLN A 1 88 ? -14.989 21.172 6.345 1.00 37.66 88 GLN A N 1
ATOM 685 C CA . GLN A 1 88 ? -15.089 22.552 6.793 1.00 37.66 88 GLN A CA 1
ATOM 686 C C . GLN A 1 88 ? -15.679 23.318 5.608 1.00 37.66 88 GLN A C 1
ATOM 688 O O . GLN A 1 88 ? -15.003 23.515 4.598 1.00 37.66 88 GLN A O 1
ATOM 693 N N . GLY A 1 89 ? -16.985 23.576 5.689 1.00 37.38 89 GLY A N 1
ATOM 694 C CA . GLY A 1 89 ? -17.653 24.597 4.886 1.00 37.38 89 GLY A CA 1
ATOM 695 C C . GLY A 1 89 ? -17.365 25.992 5.416 1.00 37.38 89 GLY A C 1
ATOM 696 O O . GLY A 1 89 ? -16.822 26.099 6.540 1.00 37.38 89 GLY A O 1
#